Protein AF-A0A534CNZ4-F1 (afdb_monomer)

pLDDT: mean 83.65, std 18.05, range [41.25, 98.62]

Structure (mmCIF, N/CA/C/O backbone):
data_AF-A0A534CNZ4-F1
#
_entry.id   AF-A0A534CNZ4-F1
#
loop_
_atom_site.group_PDB
_atom_site.id
_atom_site.type_symbol
_atom_site.label_atom_id
_atom_site.label_alt_id
_atom_site.label_comp_id
_atom_site.label_asym_id
_atom_site.label_entity_id
_atom_site.label_seq_id
_atom_site.pdbx_PDB_ins_code
_atom_site.Cartn_x
_atom_site.Cartn_y
_atom_site.Cartn_z
_atom_site.occupancy
_atom_site.B_iso_or_equiv
_atom_site.auth_seq_id
_atom_site.auth_comp_id
_atom_site.auth_asym_id
_atom_site.auth_atom_id
_atom_site.pdbx_PDB_model_num
ATOM 1 N N . MET A 1 1 ? 37.020 75.540 8.839 1.00 54.16 1 MET A N 1
ATOM 2 C CA . MET A 1 1 ? 35.914 74.982 8.024 1.00 54.16 1 MET A CA 1
ATOM 3 C C . MET A 1 1 ? 36.513 73.985 7.038 1.00 54.16 1 MET A C 1
ATOM 5 O O . MET A 1 1 ? 37.533 74.339 6.462 1.00 54.16 1 MET A O 1
ATOM 9 N N . ARG A 1 2 ? 35.877 72.812 6.841 1.00 49.69 2 ARG A N 1
ATOM 10 C CA . ARG A 1 2 ? 36.309 71.607 6.075 1.00 49.69 2 ARG A CA 1
ATOM 11 C C . ARG A 1 2 ? 37.099 70.605 6.934 1.00 49.69 2 ARG A C 1
ATOM 13 O O . ARG A 1 2 ? 38.206 70.900 7.341 1.00 49.69 2 ARG A O 1
ATOM 20 N N . GLY A 1 3 ? 36.618 69.417 7.274 1.00 41.25 3 GLY A N 1
ATOM 21 C CA . GLY A 1 3 ? 35.386 68.724 6.916 1.00 41.25 3 GLY A CA 1
ATOM 22 C C . GLY A 1 3 ? 35.463 67.342 7.559 1.00 41.25 3 GLY A C 1
ATOM 23 O O . GLY A 1 3 ? 36.221 66.485 7.117 1.00 41.25 3 GLY A O 1
ATOM 24 N N . ALA A 1 4 ? 34.723 67.163 8.648 1.00 52.91 4 ALA A N 1
ATOM 25 C CA . ALA A 1 4 ? 34.644 65.950 9.449 1.00 52.91 4 ALA A CA 1
ATOM 26 C C . ALA A 1 4 ? 33.830 64.855 8.730 1.00 52.91 4 ALA A C 1
ATOM 28 O O . ALA A 1 4 ? 32.768 64.459 9.196 1.00 52.91 4 ALA A O 1
ATOM 29 N N . HIS A 1 5 ? 34.313 64.384 7.577 1.00 51.88 5 HIS A N 1
ATOM 30 C CA . HIS A 1 5 ? 33.588 63.413 6.744 1.00 51.88 5 HIS A CA 1
ATOM 31 C C . HIS A 1 5 ? 34.318 62.081 6.524 1.00 51.88 5 HIS A C 1
ATOM 33 O O . HIS A 1 5 ? 33.763 61.186 5.898 1.00 51.88 5 HIS A O 1
ATOM 39 N N . LEU A 1 6 ? 35.504 61.873 7.103 1.00 54.12 6 LEU A N 1
ATOM 40 C CA . LEU A 1 6 ? 36.259 60.621 6.940 1.00 54.12 6 LEU A CA 1
ATOM 41 C C . LEU A 1 6 ? 36.070 59.623 8.103 1.00 54.12 6 LEU A C 1
ATOM 43 O O . LEU A 1 6 ? 37.021 58.988 8.547 1.00 54.12 6 LEU A O 1
ATOM 47 N N . ARG A 1 7 ? 34.854 59.513 8.653 1.00 53.16 7 ARG A N 1
ATOM 48 C CA . ARG A 1 7 ? 34.532 58.577 9.757 1.00 53.16 7 ARG A CA 1
ATOM 49 C C . ARG A 1 7 ? 33.192 57.848 9.594 1.00 53.16 7 ARG A C 1
ATOM 51 O O . ARG A 1 7 ? 32.584 57.452 10.583 1.00 53.16 7 ARG A O 1
ATOM 58 N N . ALA A 1 8 ? 32.724 57.656 8.361 1.00 50.12 8 ALA A N 1
ATOM 59 C CA . ALA A 1 8 ? 31.403 57.076 8.099 1.00 50.12 8 ALA A CA 1
ATOM 60 C C . ALA A 1 8 ? 31.399 55.903 7.100 1.00 50.12 8 ALA A C 1
ATOM 62 O O .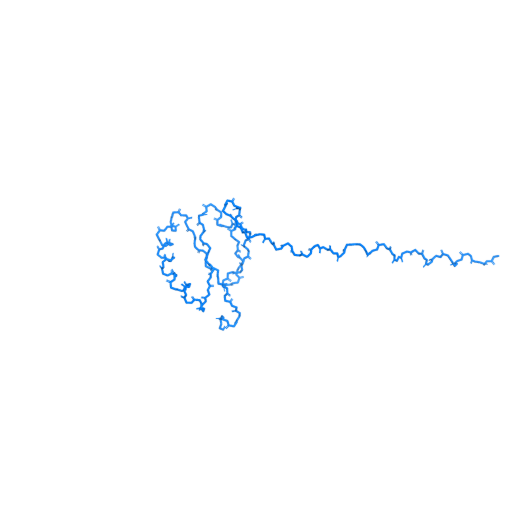 ALA A 1 8 ? 30.419 55.738 6.388 1.00 50.12 8 ALA A O 1
ATOM 63 N N . LEU A 1 9 ? 32.457 55.084 7.036 1.00 55.72 9 LEU A N 1
ATOM 64 C CA . LEU A 1 9 ? 32.467 53.873 6.188 1.00 55.72 9 LEU A CA 1
ATOM 65 C C . LEU A 1 9 ? 32.996 52.602 6.880 1.00 55.72 9 LEU A C 1
ATOM 67 O O . LEU A 1 9 ? 33.342 51.635 6.215 1.00 55.72 9 LEU A O 1
ATOM 71 N N . VAL A 1 10 ? 33.016 52.555 8.216 1.00 51.00 10 VAL A N 1
ATOM 72 C CA . VAL A 1 10 ? 33.286 51.310 8.967 1.00 51.00 10 VAL A CA 1
ATOM 73 C C . VAL A 1 10 ? 32.128 51.032 9.923 1.00 51.00 10 VAL A C 1
ATOM 75 O O . VAL A 1 10 ? 32.259 51.034 11.142 1.00 51.00 10 VAL A O 1
ATOM 78 N N . ARG A 1 11 ? 30.933 50.878 9.362 1.00 56.19 11 ARG A N 1
ATOM 79 C CA . ARG A 1 11 ? 29.780 50.260 10.022 1.00 56.19 11 ARG A CA 1
ATOM 80 C C . ARG A 1 11 ? 29.114 49.413 8.948 1.00 56.19 11 ARG A C 1
ATOM 82 O O . ARG A 1 11 ? 28.833 49.968 7.897 1.00 56.19 11 ARG A O 1
ATOM 89 N N . LEU A 1 12 ? 28.860 48.136 9.245 1.00 58.03 12 LEU A N 1
ATOM 90 C CA . LEU A 1 12 ? 28.258 47.088 8.393 1.00 58.03 12 LEU A CA 1
ATOM 91 C C . LEU A 1 12 ? 29.292 46.195 7.688 1.00 58.03 12 LEU A C 1
ATOM 93 O O . LEU A 1 12 ? 29.802 46.536 6.630 1.00 58.03 12 LEU A O 1
ATOM 97 N N . GLY A 1 13 ? 29.574 45.021 8.265 1.00 52.12 13 GLY A N 1
ATOM 98 C CA . GLY A 1 13 ? 30.341 43.997 7.545 1.00 52.12 13 GLY A CA 1
ATOM 99 C C . GLY A 1 13 ? 30.704 42.703 8.279 1.00 52.12 13 GLY A C 1
ATOM 100 O O . GLY A 1 13 ? 31.200 41.798 7.626 1.00 52.12 13 GLY A O 1
ATOM 101 N N . ALA A 1 14 ? 30.474 42.558 9.591 1.00 54.41 14 ALA A N 1
ATOM 102 C CA . ALA A 1 14 ? 30.957 41.372 10.322 1.00 54.41 14 ALA A CA 1
ATOM 103 C C . ALA A 1 14 ? 29.989 40.843 11.398 1.00 54.41 14 ALA A C 1
ATOM 105 O O . ALA A 1 14 ? 30.400 40.538 12.511 1.00 54.41 14 ALA A O 1
ATOM 106 N N . ALA A 1 15 ? 28.692 40.746 11.086 1.00 53.28 15 ALA A N 1
ATOM 107 C CA . ALA A 1 15 ? 27.704 40.135 11.989 1.00 53.28 15 ALA A CA 1
ATOM 108 C C . ALA A 1 15 ? 26.712 39.190 11.280 1.00 53.28 15 ALA A C 1
ATOM 110 O O . ALA A 1 15 ? 25.635 38.927 11.801 1.00 53.28 15 ALA A O 1
ATOM 111 N N . ALA A 1 16 ? 27.063 38.676 10.097 1.00 55.19 16 ALA A N 1
ATOM 112 C CA . ALA A 1 16 ? 26.206 37.778 9.312 1.00 55.19 16 ALA A CA 1
ATOM 113 C C . ALA A 1 16 ? 26.912 36.465 8.928 1.00 55.19 16 ALA A C 1
ATOM 115 O O . ALA A 1 16 ? 26.694 35.933 7.846 1.00 55.19 16 ALA A O 1
ATOM 116 N N . MET A 1 17 ? 27.783 35.944 9.797 1.00 55.81 17 MET A N 1
ATOM 117 C CA . MET A 1 17 ? 28.408 34.631 9.591 1.00 55.81 17 MET A CA 1
ATOM 118 C C . MET A 1 17 ? 28.359 33.785 10.865 1.00 55.81 17 MET A C 1
ATOM 120 O O . MET A 1 17 ? 29.350 33.242 11.334 1.00 55.81 17 MET A O 1
ATOM 124 N N . VAL A 1 18 ? 27.166 33.690 11.438 1.00 58.44 18 VAL A N 1
ATOM 125 C CA . VAL A 1 18 ? 26.748 32.562 12.274 1.00 58.44 18 VAL A CA 1
ATOM 126 C C . VAL A 1 18 ? 25.398 32.133 11.692 1.00 58.44 18 VAL A C 1
ATOM 128 O O . VAL A 1 18 ? 24.613 33.005 11.339 1.00 58.44 18 VAL A O 1
ATOM 131 N N . LEU A 1 19 ? 25.147 30.823 11.589 1.00 58.00 19 LEU A N 1
ATOM 132 C CA . LEU A 1 19 ? 23.963 30.150 11.007 1.00 58.00 19 LEU A CA 1
ATOM 133 C C . LEU A 1 19 ? 24.045 29.660 9.546 1.00 58.00 19 LEU A C 1
ATOM 135 O O . LEU A 1 19 ? 23.114 29.842 8.770 1.00 58.00 19 LEU A O 1
ATOM 139 N N . ALA A 1 20 ? 25.083 28.903 9.192 1.00 60.19 20 ALA A N 1
ATOM 140 C CA . ALA A 1 20 ? 24.954 27.938 8.089 1.00 60.19 20 ALA A CA 1
ATOM 141 C C . ALA A 1 20 ? 25.726 26.635 8.349 1.00 60.19 20 ALA A C 1
ATOM 143 O O . ALA A 1 20 ? 26.391 26.097 7.475 1.00 60.19 20 ALA A O 1
ATOM 144 N N . ALA A 1 21 ? 25.624 26.118 9.570 1.00 60.28 21 ALA A N 1
ATOM 145 C CA . ALA A 1 21 ? 25.829 24.699 9.831 1.00 60.28 21 ALA A CA 1
ATOM 146 C C . ALA A 1 21 ? 24.570 24.188 10.534 1.00 60.28 21 ALA A C 1
ATOM 148 O O . ALA A 1 21 ? 24.575 23.883 11.723 1.00 60.28 21 ALA A O 1
ATOM 149 N N . ALA A 1 22 ? 23.452 24.187 9.800 1.00 60.66 22 ALA A N 1
ATOM 150 C CA . ALA A 1 22 ? 22.347 23.315 10.165 1.00 60.66 22 ALA A CA 1
ATOM 151 C C . ALA A 1 22 ? 22.914 21.886 10.211 1.00 60.66 22 ALA A C 1
ATOM 153 O O . ALA A 1 22 ? 23.679 21.528 9.307 1.00 60.66 22 ALA A O 1
ATOM 154 N N . PRO A 1 23 ? 22.631 21.102 11.265 1.00 52.31 23 PRO A N 1
ATOM 155 C CA . PRO A 1 23 ? 23.195 19.775 11.393 1.00 52.31 23 PRO A CA 1
ATOM 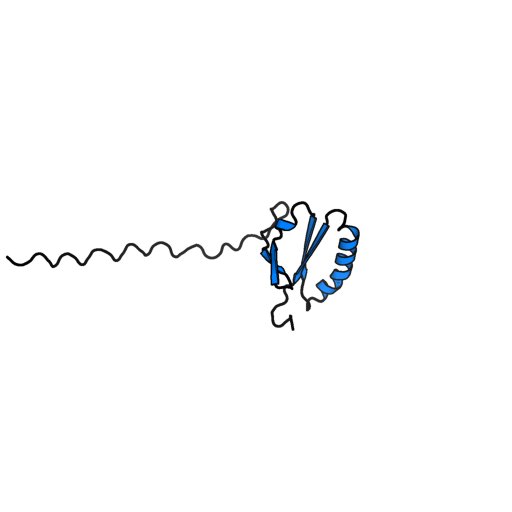156 C C . PRO A 1 23 ? 22.867 18.960 10.144 1.00 52.31 23 PRO A C 1
ATOM 158 O O . PRO A 1 23 ? 21.735 18.934 9.657 1.00 52.31 23 PRO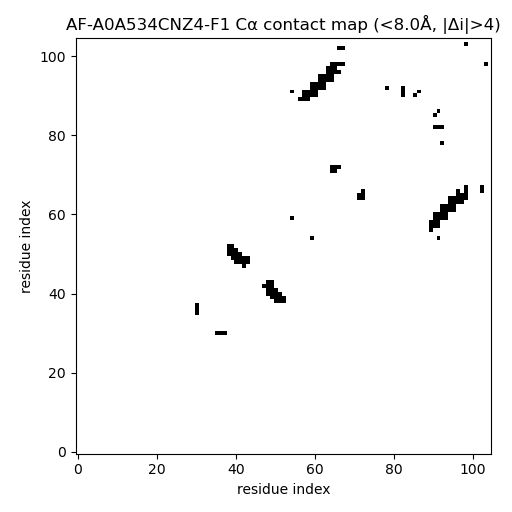 A O 1
ATOM 161 N N . LEU A 1 24 ? 23.922 18.338 9.631 1.00 60.06 24 LEU A N 1
ATOM 162 C CA . LEU A 1 24 ? 23.921 17.283 8.639 1.00 60.06 24 LEU A CA 1
ATOM 163 C C . LEU A 1 24 ? 22.779 16.306 8.955 1.00 60.06 24 LEU A C 1
ATOM 165 O O . LEU A 1 24 ? 22.787 15.695 10.018 1.00 60.06 24 LEU A O 1
ATOM 169 N N . MET A 1 25 ? 21.797 16.239 8.053 1.00 57.44 25 MET A N 1
ATOM 170 C CA . MET A 1 25 ? 20.829 15.154 7.866 1.00 57.44 25 MET A CA 1
ATOM 171 C C . MET A 1 25 ? 20.575 14.292 9.110 1.00 57.44 25 MET A C 1
ATOM 173 O O . MET A 1 25 ? 21.276 13.310 9.356 1.00 57.44 25 MET A O 1
ATOM 177 N N . ALA A 1 26 ? 19.508 14.595 9.850 1.00 53.03 26 ALA A N 1
ATOM 178 C CA . ALA A 1 26 ? 18.885 13.576 10.678 1.00 53.03 26 ALA A CA 1
ATOM 179 C C . ALA A 1 26 ? 18.327 12.499 9.734 1.00 53.03 26 ALA A C 1
ATOM 181 O O . ALA A 1 26 ? 17.198 12.604 9.261 1.00 53.03 26 ALA A O 1
ATOM 182 N N . ALA A 1 27 ? 19.131 11.485 9.412 1.00 63.41 27 ALA A N 1
ATOM 183 C CA . ALA A 1 27 ? 18.591 10.223 8.943 1.00 63.41 27 ALA A CA 1
ATOM 184 C C . ALA A 1 27 ? 17.686 9.724 10.076 1.00 63.41 27 ALA A C 1
ATOM 186 O O . ALA A 1 27 ? 18.168 9.350 11.146 1.00 63.41 27 ALA A O 1
ATOM 187 N N . GLY A 1 28 ? 16.371 9.855 9.893 1.00 67.69 28 GLY A N 1
ATOM 188 C CA . GLY A 1 28 ? 15.404 9.360 10.863 1.00 67.69 28 GLY A CA 1
ATOM 189 C C . GLY A 1 28 ? 15.659 7.877 11.119 1.00 67.69 28 GLY A C 1
ATOM 190 O O . GLY A 1 28 ? 16.014 7.139 10.199 1.00 67.69 28 GLY A O 1
ATOM 191 N N . ARG A 1 29 ? 15.514 7.439 12.374 1.00 84.81 29 ARG A N 1
ATOM 192 C CA . ARG A 1 29 ? 15.565 6.006 12.689 1.00 84.81 29 ARG A CA 1
ATOM 193 C C . ARG A 1 29 ? 14.469 5.273 11.913 1.00 84.81 29 ARG A C 1
ATOM 195 O O . ARG A 1 29 ? 13.413 5.850 11.649 1.00 84.81 29 ARG A O 1
ATOM 202 N N . ALA A 1 30 ? 14.715 4.010 11.576 1.00 87.69 30 ALA A N 1
ATOM 203 C CA . ALA A 1 30 ? 13.677 3.164 11.004 1.00 87.69 30 ALA A CA 1
ATOM 204 C C . ALA A 1 30 ? 12.470 3.096 11.963 1.00 87.69 30 ALA A C 1
ATOM 206 O O . ALA A 1 30 ? 12.672 3.104 13.184 1.00 87.69 30 ALA A O 1
ATOM 207 N N . PRO A 1 31 ? 11.234 3.062 11.434 1.00 90.81 31 PRO A N 1
ATOM 208 C CA . PRO A 1 31 ? 10.050 2.914 12.264 1.00 90.81 31 PRO A CA 1
ATOM 209 C C . PRO A 1 31 ? 10.087 1.568 12.992 1.00 90.81 31 PRO A C 1
ATOM 211 O O . PRO A 1 31 ? 10.446 0.542 12.410 1.00 90.81 31 PRO A O 1
ATOM 214 N N . GLU A 1 32 ? 9.702 1.579 14.261 1.00 94.44 32 GLU A N 1
ATOM 215 C CA . GLU A 1 32 ? 9.574 0.392 15.098 1.00 94.44 32 GLU A CA 1
ATOM 216 C C . GLU A 1 32 ? 8.097 0.082 15.362 1.00 94.44 32 GLU A C 1
ATOM 218 O O . GLU A 1 32 ? 7.199 0.898 15.144 1.00 94.44 32 GLU A O 1
ATOM 223 N N . VAL A 1 33 ? 7.819 -1.133 15.835 1.00 94.88 33 VAL A N 1
ATOM 224 C CA . VAL A 1 33 ? 6.451 -1.528 16.183 1.00 94.88 33 VAL A CA 1
ATOM 225 C C . VAL A 1 33 ? 5.923 -0.635 17.306 1.00 94.88 33 VAL A C 1
ATOM 227 O O . VAL A 1 33 ? 6.544 -0.512 18.358 1.00 94.88 33 VAL A O 1
ATOM 230 N N . GLY A 1 34 ? 4.742 -0.056 17.088 1.00 95.50 34 GLY A N 1
ATOM 231 C CA . GLY A 1 34 ? 4.102 0.878 18.016 1.00 95.50 34 GLY A CA 1
ATOM 232 C C . GLY A 1 34 ? 4.350 2.347 17.676 1.00 95.50 34 GLY A C 1
ATOM 233 O O . GLY A 1 34 ? 3.607 3.202 18.159 1.00 95.50 34 GLY A O 1
ATOM 234 N N . ASP A 1 35 ? 5.318 2.647 16.806 1.00 95.25 35 ASP A N 1
ATOM 235 C CA . ASP A 1 35 ? 5.458 3.991 16.262 1.00 95.25 35 ASP A CA 1
ATOM 236 C C . ASP A 1 35 ? 4.291 4.328 15.321 1.00 95.25 35 ASP A C 1
ATOM 238 O O . ASP A 1 35 ? 3.741 3.451 14.642 1.00 95.25 35 ASP A O 1
ATOM 242 N N . PRO A 1 36 ? 3.935 5.617 15.203 1.00 93.38 36 PRO A N 1
ATOM 243 C CA . PRO A 1 36 ? 3.141 6.085 14.081 1.00 93.38 36 PRO A CA 1
ATOM 244 C C . PRO A 1 36 ? 3.832 5.741 12.757 1.00 93.38 36 PRO A C 1
ATOM 246 O O . PRO A 1 36 ? 5.041 5.930 12.610 1.00 93.38 36 PRO A O 1
AT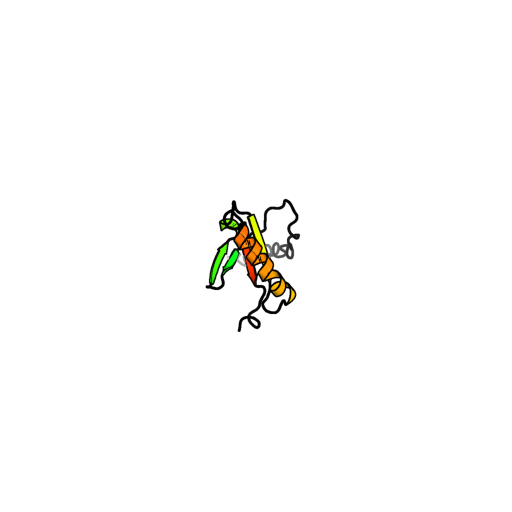OM 249 N N . ALA A 1 37 ? 3.053 5.298 11.768 1.00 93.38 37 ALA A N 1
ATOM 250 C CA . ALA A 1 37 ? 3.567 5.127 10.416 1.00 93.38 37 ALA A CA 1
ATOM 251 C C . ALA A 1 37 ? 4.157 6.460 9.905 1.00 93.38 37 ALA A C 1
ATOM 253 O O . ALA A 1 37 ? 3.523 7.509 10.089 1.00 93.38 37 ALA A O 1
ATOM 254 N N . PRO A 1 38 ? 5.342 6.450 9.265 1.00 92.06 38 PRO A N 1
ATOM 255 C CA . PRO A 1 38 ? 5.903 7.646 8.652 1.00 92.06 38 PRO A CA 1
ATOM 256 C C . PRO A 1 38 ? 4.941 8.266 7.636 1.00 92.06 38 PRO A C 1
ATOM 258 O O . PRO A 1 38 ? 4.173 7.562 6.977 1.00 92.06 38 PRO A O 1
ATOM 261 N N . ALA A 1 39 ? 5.004 9.590 7.484 1.00 91.31 39 ALA A N 1
ATOM 262 C CA . ALA A 1 39 ? 4.275 10.264 6.419 1.00 91.31 39 ALA A CA 1
ATOM 263 C C . ALA A 1 39 ? 4.766 9.750 5.058 1.00 91.31 39 ALA A C 1
ATOM 265 O O . ALA A 1 39 ? 5.970 9.720 4.799 1.00 91.31 39 ALA A O 1
ATOM 266 N N . LEU A 1 40 ? 3.827 9.364 4.199 1.00 92.12 40 LEU A N 1
ATOM 267 C CA . LEU A 1 40 ? 4.108 8.854 2.866 1.00 92.12 40 LEU A CA 1
ATOM 268 C C . LEU A 1 40 ? 3.247 9.626 1.869 1.00 92.12 40 LEU A C 1
ATOM 270 O O . LEU A 1 40 ? 2.048 9.382 1.752 1.00 92.12 40 LEU A O 1
ATOM 274 N N . LEU A 1 41 ? 3.898 10.570 1.193 1.00 94.62 41 LEU A N 1
ATOM 275 C CA . LEU A 1 41 ? 3.350 11.380 0.113 1.00 94.62 41 LEU A CA 1
ATOM 276 C C . LEU A 1 41 ? 4.070 10.967 -1.168 1.00 94.62 41 LEU A C 1
ATOM 278 O O . LEU A 1 41 ? 5.261 11.246 -1.314 1.00 94.62 41 LEU A O 1
ATOM 282 N N . VAL A 1 42 ? 3.384 10.253 -2.054 1.00 91.00 42 VAL A N 1
ATOM 283 C CA . VAL A 1 42 ? 3.996 9.649 -3.247 1.00 91.00 42 VAL A CA 1
ATOM 284 C C . VAL A 1 42 ? 3.127 9.866 -4.481 1.00 91.00 42 VAL A C 1
ATOM 286 O O . VAL A 1 42 ? 1.908 9.943 -4.351 1.00 91.00 42 VAL A O 1
ATOM 289 N N . PRO A 1 43 ? 3.722 9.983 -5.678 1.00 92.56 43 PRO A N 1
ATOM 290 C CA . PRO A 1 43 ? 2.951 9.989 -6.910 1.00 92.56 43 PRO A CA 1
ATOM 291 C C . PRO A 1 43 ? 2.398 8.589 -7.205 1.00 92.56 43 PRO A C 1
ATOM 293 O O . PRO A 1 43 ? 3.098 7.585 -7.058 1.00 92.56 43 PRO A O 1
ATOM 296 N N . GLU A 1 44 ? 1.155 8.538 -7.657 1.00 92.19 44 GLU A N 1
ATOM 297 C CA . GLU A 1 44 ? 0.545 7.371 -8.283 1.00 92.19 44 GLU A CA 1
ATOM 298 C C . GLU A 1 44 ? 1.037 7.223 -9.729 1.00 92.19 44 GLU A C 1
ATOM 300 O O . GLU A 1 44 ? 1.690 8.106 -10.293 1.00 92.19 44 GLU A O 1
ATOM 305 N N . LEU A 1 45 ? 0.728 6.082 -10.350 1.00 88.75 45 LEU A N 1
ATOM 306 C CA . LEU A 1 45 ? 1.179 5.768 -11.711 1.00 88.75 45 LEU A CA 1
ATOM 307 C C . LEU A 1 45 ? 0.589 6.703 -12.779 1.00 88.75 45 LEU A C 1
ATOM 309 O O . LEU A 1 45 ? 1.181 6.866 -13.842 1.00 88.75 45 LEU A O 1
ATOM 313 N N . ASP A 1 46 ? -0.555 7.323 -12.500 1.00 89.62 46 ASP A N 1
ATOM 314 C CA . ASP A 1 46 ? -1.195 8.333 -13.349 1.00 89.62 46 ASP A CA 1
ATOM 315 C C . ASP A 1 46 ? -0.719 9.770 -13.051 1.00 89.62 46 ASP A C 1
ATOM 317 O O . ASP A 1 46 ? -1.156 10.723 -13.698 1.00 89.62 46 ASP A O 1
ATOM 321 N N . GLY A 1 47 ? 0.216 9.931 -12.107 1.00 89.94 47 GLY A N 1
ATOM 322 C CA . GLY A 1 47 ? 0.794 11.213 -11.717 1.00 89.94 47 GLY A CA 1
ATOM 323 C C . GLY A 1 47 ? -0.003 11.979 -10.661 1.00 89.94 47 GLY A C 1
ATOM 324 O O . GLY A 1 47 ? 0.427 13.067 -10.266 1.00 89.94 47 GLY A O 1
ATOM 325 N N . HIS A 1 48 ? -1.129 11.447 -10.172 1.00 93.94 48 HIS A N 1
ATOM 326 C CA . HIS A 1 48 ? -1.824 12.034 -9.030 1.00 93.94 48 HIS A CA 1
ATOM 327 C C . HIS A 1 48 ? -1.027 11.849 -7.735 1.00 93.94 48 HIS A C 1
ATOM 329 O O . HIS A 1 48 ? -0.208 10.947 -7.599 1.00 93.94 48 HIS A O 1
ATOM 335 N N . GLY A 1 49 ? -1.213 12.760 -6.779 1.00 94.81 49 GLY A N 1
ATOM 336 C CA . GLY A 1 49 ? -0.567 12.659 -5.474 1.00 94.81 49 GLY A CA 1
ATOM 337 C C . GLY A 1 49 ? -1.382 11.781 -4.534 1.00 94.81 49 GLY A C 1
ATOM 338 O O . GLY A 1 49 ? -2.551 12.072 -4.292 1.00 94.81 49 GLY A O 1
ATOM 339 N N . PHE A 1 50 ? -0.743 10.776 -3.946 1.00 95.25 50 PHE A N 1
ATOM 340 C CA . PHE A 1 50 ? -1.306 9.938 -2.898 1.00 95.25 50 PHE A CA 1
ATOM 341 C C . PHE A 1 50 ? -0.701 10.283 -1.533 1.00 95.25 50 PHE A C 1
ATOM 343 O O . PHE A 1 50 ? 0.517 10.415 -1.393 1.00 95.25 50 PHE A O 1
ATOM 350 N N . ASP A 1 51 ? -1.558 10.388 -0.515 1.00 96.00 51 ASP A N 1
ATOM 351 C CA . ASP A 1 51 ? -1.173 10.519 0.892 1.00 96.00 51 ASP A CA 1
ATOM 352 C C . ASP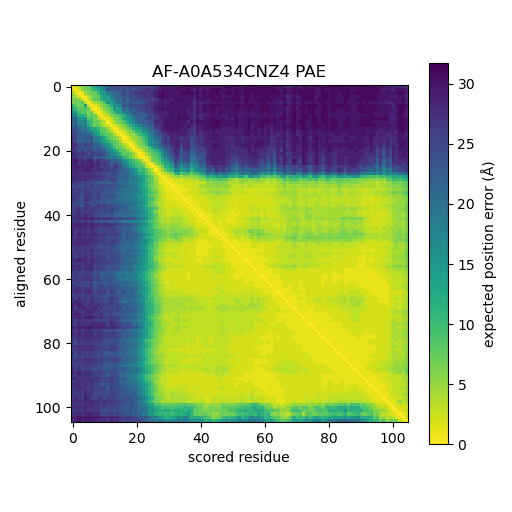 A 1 51 ? -1.699 9.320 1.684 1.00 96.00 51 ASP A C 1
ATOM 354 O O . ASP A 1 51 ? -2.907 9.079 1.740 1.00 96.00 51 ASP A O 1
ATOM 358 N N . LEU A 1 52 ? -0.801 8.602 2.363 1.00 96.06 52 LEU A N 1
ATOM 359 C CA . LEU A 1 52 ? -1.152 7.486 3.244 1.00 96.06 52 LEU A CA 1
ATOM 360 C C . LEU A 1 52 ? -2.173 7.871 4.329 1.00 96.06 52 LEU A C 1
ATOM 362 O O . LEU A 1 52 ? -2.943 7.020 4.781 1.00 96.06 52 LEU A O 1
ATOM 366 N N . SER A 1 53 ? -2.228 9.142 4.737 1.00 96.25 53 SER A N 1
ATOM 367 C CA . SER A 1 53 ? -3.215 9.633 5.701 1.00 96.25 53 SER A CA 1
ATOM 368 C C . SER A 1 53 ? -4.668 9.444 5.234 1.00 96.25 53 SER A C 1
ATOM 370 O O . SER A 1 53 ? -5.559 9.306 6.079 1.00 96.25 53 SER A O 1
ATOM 372 N N . ALA A 1 54 ? -4.905 9.328 3.921 1.00 96.06 54 ALA A N 1
ATOM 373 C CA . ALA A 1 54 ? -6.212 9.022 3.339 1.00 96.06 54 ALA A CA 1
ATOM 374 C C . ALA A 1 54 ? -6.735 7.623 3.718 1.00 96.06 54 ALA A C 1
ATOM 376 O O . ALA A 1 54 ? -7.938 7.376 3.655 1.00 96.06 54 ALA A O 1
ATOM 377 N N . LEU A 1 55 ? -5.854 6.711 4.149 1.00 96.25 55 LEU A N 1
ATOM 378 C CA . LEU A 1 55 ? -6.207 5.349 4.564 1.00 96.25 55 LEU A CA 1
ATOM 379 C C . LEU A 1 55 ? -6.371 5.191 6.085 1.00 96.25 55 LEU A C 1
ATOM 381 O O . LEU A 1 55 ? -6.469 4.068 6.584 1.00 96.25 55 LEU A O 1
ATOM 385 N N . ARG A 1 56 ? -6.416 6.286 6.856 1.00 96.31 56 ARG A N 1
ATOM 386 C CA . ARG A 1 56 ? -6.646 6.211 8.309 1.00 96.31 56 ARG A CA 1
ATOM 387 C C . ARG A 1 56 ? -7.933 5.448 8.639 1.00 96.31 56 ARG A C 1
ATOM 389 O O . ARG A 1 56 ? -8.975 5.660 8.029 1.00 96.31 56 ARG A O 1
ATOM 396 N N . GLY A 1 57 ? -7.854 4.583 9.650 1.00 97.00 57 GLY A N 1
ATOM 397 C CA . GLY A 1 57 ? -8.951 3.699 10.061 1.00 97.00 57 GLY A CA 1
ATOM 398 C C . GLY A 1 57 ? -8.961 2.340 9.355 1.00 97.00 57 GLY A C 1
ATOM 399 O O . GLY A 1 57 ? -9.747 1.477 9.735 1.00 97.00 57 GLY A O 1
ATOM 400 N N . LYS A 1 58 ? -8.072 2.130 8.378 1.00 98.06 58 LYS A N 1
ATOM 401 C CA . LYS A 1 58 ? -7.851 0.843 7.715 1.00 98.06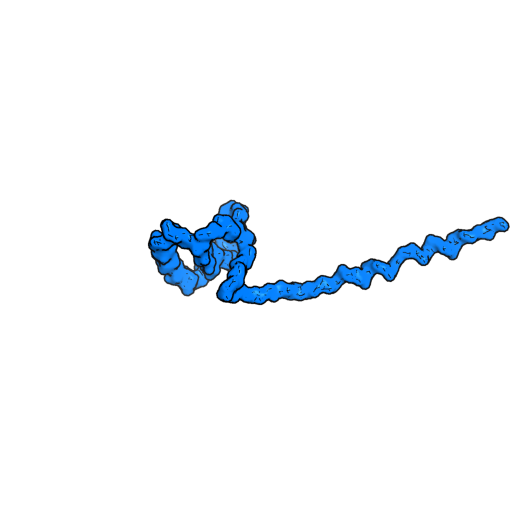 58 LYS A CA 1
ATOM 402 C C . LYS A 1 58 ? -6.563 0.188 8.215 1.00 98.06 58 LYS A C 1
ATOM 404 O O . LYS A 1 58 ? -5.649 0.867 8.684 1.00 98.06 58 LYS A O 1
ATOM 409 N N . VAL A 1 59 ? -6.482 -1.133 8.093 1.00 97.88 59 VAL A N 1
ATOM 410 C CA . VAL A 1 59 ? -5.210 -1.860 8.192 1.00 97.88 59 VAL A CA 1
ATOM 411 C C . VAL A 1 59 ? -4.537 -1.760 6.831 1.00 97.88 59 VAL A C 1
ATOM 413 O O . VAL A 1 59 ? -5.169 -2.067 5.828 1.00 97.88 59 VAL A O 1
ATOM 416 N N . VAL A 1 60 ? -3.277 -1.336 6.773 1.00 97.69 60 VAL A N 1
ATOM 417 C CA . VAL A 1 60 ? -2.573 -1.130 5.499 1.00 97.69 60 VAL A CA 1
ATOM 418 C C . VAL A 1 60 ? -1.321 -1.995 5.454 1.00 97.69 60 VAL A C 1
ATOM 420 O O . VAL A 1 60 ? -0.466 -1.893 6.332 1.00 97.69 60 VAL A O 1
ATOM 423 N N . ILE A 1 61 ? -1.202 -2.826 4.420 1.00 97.38 61 ILE A N 1
ATOM 424 C CA . ILE A 1 61 ? 0.048 -3.500 4.062 1.00 97.38 61 ILE A CA 1
ATOM 425 C C . ILE A 1 61 ? 0.756 -2.628 3.033 1.00 97.38 61 ILE A C 1
ATOM 427 O O . ILE A 1 61 ? 0.217 -2.376 1.958 1.00 97.38 61 ILE A O 1
ATOM 431 N N . VAL A 1 62 ? 1.969 -2.185 3.354 1.00 95.81 62 VAL A N 1
ATOM 432 C CA . VAL A 1 62 ? 2.838 -1.469 2.416 1.00 95.81 62 VAL A CA 1
ATOM 433 C C . VAL A 1 62 ? 3.884 -2.448 1.896 1.00 95.81 62 VAL A C 1
ATOM 435 O O . VAL A 1 62 ? 4.715 -2.930 2.662 1.00 95.81 62 VAL A O 1
ATOM 438 N N . ASN A 1 63 ? 3.826 -2.750 0.603 1.00 96.44 63 ASN A N 1
ATOM 439 C CA . ASN A 1 63 ? 4.728 -3.675 -0.073 1.00 96.44 63 ASN A CA 1
ATOM 440 C C . ASN A 1 63 ? 5.673 -2.904 -1.001 1.00 96.44 63 ASN A C 1
ATOM 442 O O . ASN A 1 63 ? 5.216 -2.283 -1.959 1.00 96.44 63 ASN A O 1
ATOM 446 N N . PHE A 1 64 ? 6.978 -2.964 -0.744 1.00 95.06 64 PHE A N 1
ATOM 447 C CA . PHE A 1 64 ? 7.999 -2.374 -1.611 1.00 95.06 64 PHE A CA 1
ATOM 448 C C . PHE A 1 64 ? 8.473 -3.425 -2.614 1.00 95.06 64 PHE A C 1
ATOM 450 O O . PHE A 1 64 ? 8.974 -4.475 -2.217 1.00 95.06 64 PHE A O 1
ATOM 457 N N . TRP A 1 65 ? 8.318 -3.161 -3.910 1.00 96.19 65 TRP A N 1
ATOM 458 C CA . TRP A 1 65 ? 8.590 -4.144 -4.959 1.00 96.19 65 TRP A CA 1
ATOM 459 C C . TRP A 1 65 ? 9.185 -3.498 -6.208 1.00 96.19 65 TRP A C 1
ATOM 461 O O . TRP A 1 65 ? 9.161 -2.282 -6.362 1.00 96.19 65 TRP A O 1
ATOM 471 N N . ALA A 1 66 ? 9.707 -4.321 -7.112 1.00 96.00 66 ALA A N 1
ATOM 472 C CA . ALA A 1 66 ? 10.209 -3.872 -8.406 1.00 96.00 66 ALA A CA 1
ATOM 473 C C . ALA A 1 66 ? 9.917 -4.905 -9.492 1.00 96.00 66 ALA A C 1
ATOM 475 O O . ALA A 1 66 ? 9.849 -6.110 -9.214 1.00 96.00 66 ALA A O 1
ATOM 476 N N . THR A 1 67 ? 9.825 -4.450 -10.739 1.00 93.75 67 THR A N 1
ATOM 477 C CA . THR A 1 67 ? 9.626 -5.308 -11.913 1.00 93.75 67 THR A CA 1
ATOM 478 C C . THR A 1 67 ? 10.751 -6.321 -12.081 1.00 93.75 67 THR A C 1
ATOM 480 O O . THR A 1 67 ? 10.483 -7.467 -12.438 1.00 93.75 67 THR A O 1
ATOM 483 N N . TRP A 1 68 ? 11.991 -5.967 -11.736 1.00 94.38 68 TRP A N 1
ATOM 484 C CA . TRP A 1 68 ? 13.156 -6.857 -11.770 1.00 94.38 68 TRP A CA 1
ATOM 485 C C . TRP A 1 68 ? 13.277 -7.766 -10.536 1.00 94.38 68 TRP A C 1
ATOM 487 O O . TRP A 1 68 ? 13.985 -8.776 -10.582 1.00 94.38 68 TRP A O 1
ATOM 497 N N . CYS A 1 69 ? 12.543 -7.495 -9.452 1.00 96.25 69 CYS A N 1
ATOM 498 C CA . CYS A 1 69 ? 12.612 -8.282 -8.222 1.00 96.25 69 CYS A CA 1
ATOM 499 C C . CYS A 1 69 ? 11.842 -9.609 -8.353 1.00 96.25 69 CYS A C 1
ATOM 501 O O . CYS A 1 69 ? 10.651 -9.704 -8.053 1.00 96.25 69 CYS A O 1
ATOM 503 N N . ALA A 1 70 ? 12.536 -10.671 -8.769 1.00 96.81 70 ALA A N 1
ATOM 504 C CA . ALA A 1 70 ? 11.960 -12.012 -8.895 1.00 96.81 70 ALA A CA 1
ATOM 505 C C . ALA A 1 70 ? 11.242 -12.537 -7.629 1.00 96.81 70 ALA A C 1
ATOM 507 O O . ALA A 1 70 ? 10.107 -12.997 -7.772 1.00 96.81 70 ALA A O 1
ATOM 508 N N . PRO A 1 71 ? 11.820 -12.466 -6.409 1.00 96.38 71 PRO A N 1
ATOM 509 C CA . PRO A 1 71 ? 11.117 -12.929 -5.212 1.00 96.38 71 PRO A CA 1
ATOM 510 C C . PRO A 1 71 ? 9.877 -12.082 -4.900 1.00 96.38 71 PRO A C 1
ATOM 512 O O . PRO A 1 71 ? 8.841 -12.650 -4.568 1.00 96.38 71 PRO A O 1
ATOM 515 N N . CYS A 1 72 ? 9.929 -10.761 -5.107 1.00 97.00 72 CYS A N 1
ATOM 516 C CA . CYS A 1 72 ? 8.765 -9.892 -4.928 1.00 97.00 72 CYS A CA 1
ATOM 517 C C . CYS A 1 72 ? 7.617 -10.313 -5.858 1.00 97.00 72 CYS A C 1
ATOM 519 O O . CYS A 1 72 ? 6.482 -10.471 -5.417 1.00 9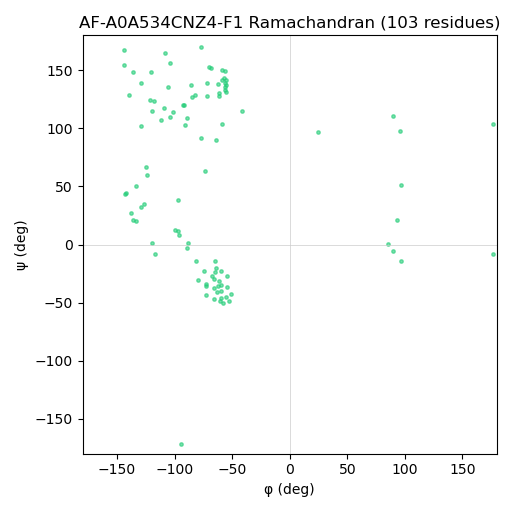7.00 72 CYS A O 1
ATOM 521 N N . ARG A 1 73 ? 7.906 -10.571 -7.145 1.00 96.06 73 ARG A N 1
ATOM 522 C CA . ARG A 1 73 ? 6.890 -11.044 -8.104 1.00 96.06 73 ARG A CA 1
ATOM 523 C C . ARG A 1 73 ? 6.304 -12.401 -7.718 1.00 96.06 73 ARG A C 1
ATOM 525 O O . ARG A 1 73 ? 5.120 -12.630 -7.943 1.00 96.06 73 ARG A O 1
ATOM 532 N N . ALA A 1 74 ? 7.114 -13.292 -7.146 1.00 97.31 74 ALA A N 1
ATOM 533 C CA . ALA A 1 74 ? 6.641 -14.585 -6.659 1.00 97.31 74 ALA A CA 1
ATOM 534 C C . ALA A 1 74 ? 5.698 -14.454 -5.446 1.00 97.31 74 ALA A C 1
ATOM 536 O O . ALA A 1 74 ? 4.836 -15.310 -5.258 1.00 97.31 74 ALA A O 1
ATOM 537 N N . GLU A 1 75 ? 5.823 -13.385 -4.654 1.00 97.44 75 GLU A N 1
ATOM 538 C CA . GLU A 1 75 ? 4.957 -13.086 -3.507 1.00 97.44 75 GLU A CA 1
ATOM 539 C C . GLU A 1 75 ? 3.611 -12.456 -3.914 1.00 97.44 75 GLU A C 1
ATOM 541 O O . GLU A 1 75 ? 2.592 -12.695 -3.262 1.00 97.44 75 GLU A O 1
ATOM 546 N N . MET A 1 76 ? 3.567 -11.704 -5.021 1.00 96.94 76 MET A N 1
ATOM 547 C CA . MET A 1 76 ? 2.371 -10.957 -5.445 1.00 96.94 76 MET A CA 1
ATOM 548 C C . MET A 1 76 ? 1.071 -11.784 -5.504 1.00 96.94 76 MET A C 1
ATOM 550 O O . MET A 1 76 ? 0.056 -11.280 -5.022 1.00 96.94 76 MET A O 1
ATOM 554 N N . PRO A 1 77 ? 1.042 -13.037 -6.012 1.00 97.69 77 PRO A N 1
ATOM 555 C CA . PRO A 1 77 ? -0.184 -13.841 -6.017 1.00 97.69 77 PRO A CA 1
ATOM 556 C C . PRO A 1 77 ? -0.729 -14.130 -4.612 1.00 97.69 77 PRO A C 1
ATOM 558 O O . PRO A 1 77 ? -1.940 -14.242 -4.422 1.00 97.69 77 PRO A O 1
ATOM 561 N N . VAL A 1 78 ? 0.154 -14.245 -3.616 1.00 97.88 78 VAL A N 1
ATOM 562 C CA . VAL A 1 78 ? -0.234 -14.467 -2.217 1.00 97.88 78 VAL A CA 1
ATOM 563 C C . VAL A 1 78 ? -0.830 -13.190 -1.628 1.00 97.88 78 VAL A C 1
ATOM 565 O O . VAL A 1 78 ? -1.878 -13.250 -0.983 1.00 97.88 78 VAL A O 1
ATOM 568 N N . LEU A 1 79 ? -0.209 -12.036 -1.892 1.00 98.12 79 LEU A N 1
ATOM 569 C CA . LEU A 1 79 ? -0.723 -10.734 -1.460 1.00 98.12 79 LEU A CA 1
ATOM 570 C C . LEU A 1 79 ? -2.074 -10.403 -2.108 1.00 98.12 79 LEU A C 1
ATOM 572 O O . LEU A 1 79 ? -2.973 -9.944 -1.407 1.00 98.12 79 LEU A O 1
ATOM 576 N N . ASP A 1 80 ? -2.257 -10.700 -3.399 1.00 98.00 80 ASP A N 1
ATOM 577 C CA . ASP A 1 80 ? -3.547 -10.545 -4.088 1.00 98.00 80 ASP A CA 1
ATOM 578 C C . ASP A 1 80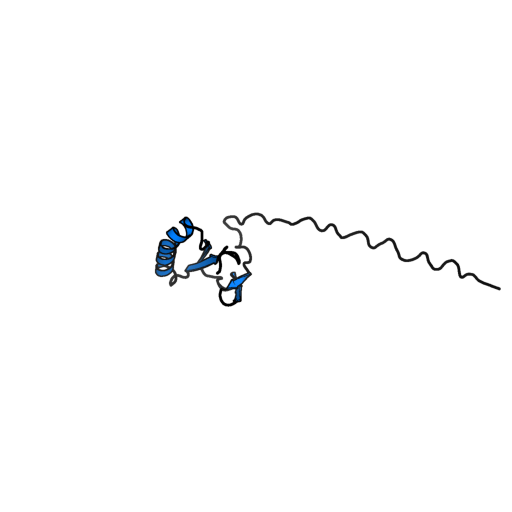 ? -4.635 -11.410 -3.439 1.00 98.00 80 ASP A C 1
ATOM 580 O O . ASP A 1 80 ? -5.707 -10.920 -3.080 1.00 98.00 80 ASP A O 1
ATOM 584 N N . ALA A 1 81 ? -4.345 -12.693 -3.198 1.00 98.38 81 ALA A N 1
ATOM 585 C CA . ALA A 1 81 ? -5.287 -13.590 -2.537 1.00 98.38 81 ALA A CA 1
ATOM 586 C C . ALA A 1 81 ? -5.662 -13.100 -1.125 1.00 98.38 81 ALA A C 1
ATOM 588 O O . ALA A 1 81 ? -6.831 -13.173 -0.728 1.00 98.38 81 ALA A O 1
ATOM 589 N N . PHE A 1 82 ? -4.690 -12.574 -0.374 1.00 98.25 82 PHE A N 1
ATOM 590 C CA . PHE A 1 82 ? -4.916 -11.999 0.949 1.00 98.25 82 PHE A CA 1
ATOM 591 C C . PHE A 1 82 ? -5.777 -10.730 0.873 1.00 98.25 82 PHE A C 1
ATOM 593 O O . PHE A 1 82 ? -6.781 -10.627 1.582 1.00 98.25 82 PHE A O 1
ATOM 600 N N . TYR A 1 83 ? -5.459 -9.808 -0.039 1.00 98.50 83 TYR A N 1
ATOM 601 C CA . TYR A 1 83 ? -6.242 -8.594 -0.259 1.00 98.50 83 TYR A CA 1
ATOM 602 C C . TYR A 1 83 ? -7.691 -8.923 -0.626 1.00 98.50 83 TYR A C 1
ATOM 604 O O . TYR A 1 83 ? -8.621 -8.482 0.048 1.00 98.50 83 TYR A O 1
ATOM 612 N N . ARG A 1 84 ? -7.909 -9.802 -1.609 1.00 98.44 84 ARG A N 1
ATOM 613 C CA . ARG A 1 84 ? -9.256 -10.228 -2.017 1.00 98.44 84 ARG A CA 1
ATOM 614 C C . ARG A 1 84 ? -10.075 -10.778 -0.850 1.00 98.44 84 ARG A C 1
ATOM 616 O O . ARG A 1 84 ? -11.273 -10.509 -0.777 1.00 98.44 84 ARG A O 1
ATOM 623 N N . ARG A 1 85 ? -9.445 -11.497 0.083 1.00 98.44 85 ARG A N 1
ATOM 624 C CA . ARG A 1 85 ? -10.111 -12.064 1.265 1.00 98.44 85 ARG A CA 1
ATOM 625 C C . ARG A 1 85 ? -10.483 -11.025 2.327 1.00 98.44 85 ARG A C 1
ATOM 627 O O . ARG A 1 85 ? -11.519 -11.187 2.970 1.00 98.44 85 ARG A O 1
ATOM 634 N N . TYR A 1 86 ? -9.660 -9.998 2.530 1.00 98.62 86 TYR A N 1
ATOM 635 C CA . TYR A 1 86 ? -9.768 -9.105 3.691 1.00 98.62 86 TYR A CA 1
ATOM 636 C C . TYR A 1 86 ? -10.082 -7.641 3.355 1.00 98.62 86 TYR A C 1
ATOM 638 O O . TYR A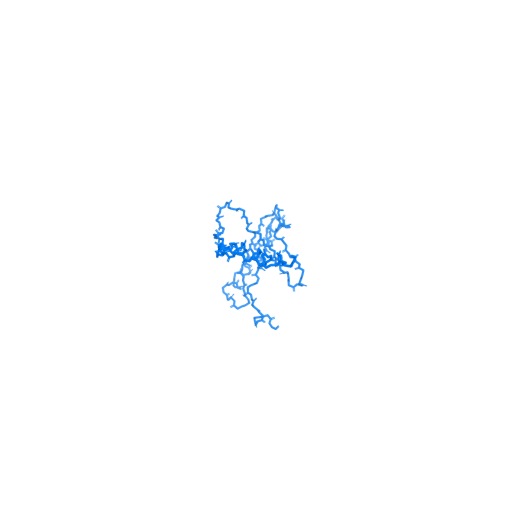 1 86 ? -10.387 -6.882 4.272 1.00 98.62 86 TYR A O 1
ATOM 646 N N . HIS A 1 87 ? -10.083 -7.230 2.082 1.00 98.31 87 HIS A N 1
ATOM 647 C CA . HIS A 1 87 ? -10.344 -5.834 1.695 1.00 98.31 87 HIS A CA 1
ATOM 648 C C . HIS A 1 87 ? -11.680 -5.310 2.251 1.00 98.31 87 HIS A C 1
ATOM 650 O O . HIS A 1 87 ? -11.737 -4.253 2.872 1.00 98.31 87 HIS A O 1
ATOM 656 N N . ALA A 1 88 ? -12.747 -6.112 2.148 1.00 98.19 88 ALA A N 1
ATOM 657 C CA . ALA A 1 88 ? -14.071 -5.778 2.673 1.00 98.19 88 ALA A CA 1
ATOM 658 C C . ALA A 1 88 ? -14.119 -5.664 4.212 1.00 98.19 88 ALA A C 1
ATOM 660 O O . ALA A 1 88 ? -15.087 -5.144 4.759 1.00 98.19 88 ALA A O 1
ATOM 661 N N . GLN A 1 89 ? -13.087 -6.141 4.914 1.00 98.31 89 GLN A N 1
ATOM 662 C CA . GLN A 1 89 ? -12.931 -6.043 6.369 1.00 98.31 89 GLN A CA 1
ATOM 663 C C . GLN A 1 89 ? -12.057 -4.844 6.779 1.00 98.31 89 GLN A C 1
ATOM 665 O O . GLN A 1 89 ? -11.708 -4.712 7.949 1.00 98.31 89 GLN A O 1
ATOM 670 N N . GLY A 1 90 ? -11.708 -3.967 5.832 1.00 98.12 90 GLY A N 1
ATOM 671 C CA . GLY A 1 90 ? -10.914 -2.766 6.085 1.00 98.12 90 GLY A CA 1
ATOM 672 C C . GLY A 1 90 ? -9.409 -2.947 5.889 1.00 98.12 90 GLY A C 1
ATOM 673 O O . GLY A 1 90 ? -8.642 -2.164 6.446 1.00 98.12 90 GLY A O 1
ATOM 674 N N . LEU A 1 91 ? -8.978 -3.959 5.129 1.00 98.56 91 LEU A N 1
ATOM 675 C CA . LEU A 1 91 ? -7.589 -4.083 4.685 1.00 98.56 91 LEU A CA 1
ATOM 676 C C . LEU A 1 91 ? -7.357 -3.291 3.391 1.00 98.56 91 LEU A C 1
ATOM 678 O O . LEU A 1 91 ? -8.131 -3.414 2.448 1.00 98.56 91 LEU A O 1
ATOM 682 N N . GLU A 1 92 ? -6.236 -2.582 3.307 1.00 98.00 92 GLU A N 1
ATOM 683 C CA . GLU A 1 92 ? -5.685 -2.059 2.057 1.00 98.00 92 GLU A CA 1
ATOM 684 C C . GLU A 1 92 ? -4.285 -2.595 1.788 1.00 98.00 92 GLU A C 1
ATOM 686 O O . GLU A 1 92 ? -3.509 -2.848 2.712 1.00 98.00 92 GLU A O 1
ATOM 691 N N . LEU A 1 93 ? -3.962 -2.751 0.506 1.00 97.31 93 LEU A N 1
ATOM 692 C CA . LEU A 1 93 ? -2.645 -3.156 0.033 1.00 97.31 93 LEU A CA 1
ATOM 693 C C . LEU A 1 93 ? -2.073 -2.049 -0.858 1.00 97.31 93 LEU A C 1
ATOM 695 O O . LEU A 1 93 ? -2.600 -1.783 -1.934 1.00 97.31 93 LEU A O 1
ATOM 699 N N . LEU A 1 94 ? -0.985 -1.423 -0.413 1.00 95.69 94 LEU A N 1
ATOM 700 C CA . LEU A 1 94 ? -0.257 -0.396 -1.153 1.00 95.69 94 LEU A CA 1
ATOM 701 C C . LEU A 1 94 ? 1.038 -0.988 -1.722 1.00 95.69 94 LEU A C 1
ATOM 703 O O . LEU A 1 94 ? 1.971 -1.278 -0.975 1.00 95.69 94 LEU A O 1
ATOM 707 N N . GLY A 1 95 ? 1.100 -1.158 -3.044 1.00 95.69 95 GLY A N 1
ATOM 708 C CA . GLY A 1 95 ? 2.300 -1.612 -3.751 1.00 95.69 95 GLY A CA 1
ATOM 709 C C . GLY A 1 95 ? 3.173 -0.444 -4.209 1.00 95.69 95 GLY A C 1
ATOM 710 O O . GLY A 1 95 ? 2.877 0.182 -5.222 1.00 95.69 95 GLY A O 1
ATOM 711 N N . LEU A 1 96 ? 4.269 -0.176 -3.502 1.00 94.62 96 LEU A N 1
ATOM 712 C CA . LEU A 1 96 ? 5.243 0.858 -3.851 1.00 94.62 96 LEU A CA 1
ATOM 713 C C . LEU A 1 96 ? 6.317 0.287 -4.777 1.00 94.62 96 LEU A C 1
ATOM 715 O O . LEU A 1 96 ? 7.159 -0.505 -4.352 1.00 94.62 96 LEU A O 1
ATOM 719 N N . SER A 1 97 ? 6.281 0.703 -6.042 1.00 94.06 97 SER A N 1
ATOM 720 C CA . SER A 1 97 ? 7.336 0.389 -7.006 1.00 94.06 97 SER A CA 1
ATOM 721 C C . SER A 1 97 ? 8.598 1.194 -6.686 1.00 94.06 97 SER A C 1
ATOM 723 O O . SER A 1 97 ? 8.551 2.422 -6.579 1.00 94.06 97 SER A O 1
ATOM 725 N N . ILE A 1 98 ? 9.728 0.498 -6.566 1.00 93.69 98 ILE A N 1
ATOM 726 C CA . ILE A 1 98 ? 11.072 1.089 -6.481 1.00 93.69 98 ILE A CA 1
ATOM 727 C C . ILE A 1 98 ? 11.811 1.046 -7.827 1.00 93.69 98 ILE A C 1
ATOM 729 O O . ILE A 1 98 ? 13.017 1.272 -7.861 1.00 93.69 98 ILE A O 1
ATOM 733 N N . ASP A 1 99 ? 11.096 0.747 -8.917 1.00 92.69 99 ASP A N 1
ATOM 734 C CA . ASP A 1 99 ? 11.627 0.825 -10.280 1.00 92.69 99 ASP A CA 1
ATOM 735 C C . ASP A 1 99 ? 12.097 2.254 -10.575 1.00 92.69 99 ASP A C 1
ATOM 737 O O . ASP A 1 99 ? 11.438 3.223 -10.183 1.00 92.69 99 ASP A O 1
ATOM 741 N N . ASP A 1 100 ? 13.209 2.401 -11.284 1.00 88.12 100 ASP A N 1
ATOM 742 C CA . ASP A 1 100 ? 13.674 3.702 -11.755 1.00 88.12 100 ASP A CA 1
ATOM 743 C C . ASP A 1 100 ? 13.203 4.001 -13.193 1.00 88.12 100 ASP A C 1
ATOM 745 O O . ASP A 1 100 ? 12.354 3.313 -13.760 1.00 88.12 100 ASP A O 1
ATOM 749 N N . ALA A 1 101 ? 13.704 5.084 -13.792 1.00 79.56 101 ALA A N 1
ATOM 750 C CA . ALA A 1 101 ? 13.342 5.444 -15.162 1.00 79.56 101 ALA A CA 1
ATOM 751 C C . ALA A 1 101 ? 13.839 4.430 -16.209 1.00 79.56 101 ALA A C 1
ATOM 753 O O . ALA A 1 101 ? 13.209 4.288 -17.251 1.00 79.56 101 ALA A O 1
ATOM 754 N N . HIS A 1 102 ? 14.955 3.744 -15.956 1.00 82.25 102 HIS A N 1
ATOM 755 C CA . HIS A 1 102 ? 15.484 2.721 -16.854 1.00 82.25 102 HIS A CA 1
ATOM 756 C C . HIS A 1 102 ? 14.636 1.445 -16.807 1.00 82.25 102 HIS A C 1
ATOM 758 O O . HIS A 1 102 ? 14.436 0.800 -17.834 1.00 82.25 102 HIS A O 1
ATOM 764 N N . ASP A 1 103 ? 14.087 1.133 -15.635 1.00 83.50 103 ASP A N 1
ATOM 765 C CA . ASP A 1 103 ? 13.221 -0.025 -15.415 1.00 83.50 103 ASP A CA 1
ATOM 766 C C . ASP A 1 103 ? 11.803 0.150 -16.002 1.00 83.50 103 ASP A C 1
ATOM 768 O O . ASP A 1 103 ? 11.109 -0.834 -16.263 1.00 83.50 103 ASP A O 1
ATOM 772 N N . ARG A 1 104 ? 11.348 1.397 -16.204 1.00 69.88 104 ARG A N 1
ATOM 773 C CA . ARG A 1 104 ? 9.944 1.733 -16.530 1.00 69.88 104 ARG A CA 1
ATOM 774 C C . ARG A 1 104 ? 9.573 1.757 -18.020 1.00 69.88 104 ARG A C 1
ATOM 776 O O . ARG A 1 104 ? 8.381 1.864 -18.307 1.00 69.88 104 ARG A O 1
ATOM 783 N N . GLY A 1 105 ? 10.530 1.542 -18.927 1.00 59.19 105 GLY A N 1
ATOM 784 C CA . GLY A 1 105 ? 10.291 1.423 -20.377 1.00 59.19 105 GLY A CA 1
ATOM 785 C C . GLY A 1 105 ? 10.187 2.747 -21.124 1.00 59.19 105 GLY A C 1
ATOM 786 O O . GLY A 1 105 ? 9.451 3.649 -20.667 1.00 59.19 105 GLY A O 1
#

Nearest PDB structures (foldseek):
  1st9-assembly2_B  TM=9.190E-01  e=2.600E-05  Bacillus subtilis
  2h1b-assembly2_B  TM=8.961E-01  e=4.147E-05  Bacillus subtilis
  4grf-assembly1_A  TM=8.837E-01  e=4.433E-05  Phocaeicola vulgatus ATCC 8482
  3c73-assembly1_A  TM=8.841E-01  e=4.433E-05  unclassified
  4k9z-assembly1_A  TM=9.334E-01  e=2.869E-04  Phocaeicola vulgatus ATCC 8482

Sequence (105 aa):
MRGAHLRALVRLGAAAMVLAAAPLMAAGRAPEVGDPAPALLVPELDGHGFDLSALRGKVVIVNFWATWCAPCRAEMPVLDAFYRRYHAQGLELLGLSIDDAHDRG

Radius of gyration: 27.24 Å; Cα contacts (8 Å, |Δi|>4): 76; chains: 1; bounding box: 50×90×38 Å

Foldseek 3Di:
DDDDDPPPDPDDDPDPPDDDCPDDDPPDDDDDPPDDDDWDWDADPVRDIDTPVVLPPAAEAEAEDEPPPPVSVVCVVVVVVVCVVCVVVRYYYHYHYPDDPVRPD

Solvent-accessible surface area (backbone atoms only — not comparable to full-atom values): 7310 Å² total; per-residue (Å²): 138,89,75,100,69,93,82,82,83,89,75,89,90,86,86,84,87,78,88,85,74,73,78,79,74,81,76,73,77,80,85,53,95,88,54,76,80,75,92,48,76,44,72,45,97,88,65,49,82,43,51,58,75,80,50,69,96,44,51,72,48,79,44,81,35,37,94,84,37,62,70,51,60,69,44,46,66,56,53,49,55,50,43,74,74,35,35,94,78,41,42,46,79,45,78,45,71,71,58,52,79,84,73,66,114

Secondary structure (DSSP, 8-state):
-----SSSS-SSSSS--S-----S---PPPP-TTSPPPP-EEE-TTS-EEEGGGGTTSEEEEEEE-TT-HHHHHHHHHHHHHHHHHGGGTEEEEEEE---TTTT-

Mean predicted aligned error: 12.53 Å